Protein AF-A0A0C9UVY5-F1 (afdb_monomer)

Secondary structure (DSSP, 8-state):
------TT-TTS-----S-SSS-BTBS-SEEEE-S-GGGEESS--SSSEE--GGGG--TT-EEEEE---SSSS-HHHHHHHHH-SSSEEEE-HHHHHHHHHHHHHHHHHSSPPP---

pLDDT: mean 84.57, std 13.56, range [29.0, 97.44]

InterPro domains:
  IPR036291 NAD(P)-binding domain superfamily [SSF51735] (38-116)

Foldseek 3Di:
DDDDDPPPCPVDPDDDDPALLDDPVFADQEEEAPDALVQEDCDDDPRHHHDYCRNQPPPQEHEYEYLHQPPVVRPVQVSCVVNPVDNYDYHHNVVVVVVVVQVVCCVVPVDGDDDPD

Radius of gyration: 16.61 Å; Cα contacts (8 Å, |Δi|>4): 155; chains: 1; bounding box: 43×38×37 Å

Organism: Sphaerobolus stellatus (strain SS14) (NCBI:txid990650)

Sequence (117 aa):
MRIFFILIFTNYNIVLVNSLETFPSGAPSATVSTVPATAVSLELATDKIHVTPTLFASKSGGIIVDMAYRPTPTPLIHLVRFVSRREWRATEGNGGLLAQGYHHFRVWTTMKAPQDI

Mean predicted aligned error: 7.27 Å

Nearest PDB structures (foldseek):
  6jyt-assembly1_A  TM=3.175E-01  e=3.044E+00  Severe acute respiratory syndrome-related coronavirus
  5wp0-assembly1_B  TM=3.344E-01  e=7.637E+00  Aliivibrio fischeri ES114
  8h8p-assembly1_D  TM=3.286E-01  e=9.932E+00  Candida parapsilosis

Structure (mmCIF, N/CA/C/O backbone):
data_AF-A0A0C9UVY5-F1
#
_entry.id   AF-A0A0C9UVY5-F1
#
loop_
_atom_site.group_PDB
_atom_site.id
_atom_site.type_symbol
_atom_site.label_atom_id
_atom_site.label_alt_id
_atom_site.label_comp_id
_atom_site.label_asym_id
_atom_site.label_entity_id
_atom_site.label_seq_id
_atom_site.pdbx_PDB_ins_code
_atom_site.Cartn_x
_atom_site.Cartn_y
_atom_site.Cartn_z
_atom_site.occupancy
_atom_site.B_iso_or_equiv
_atom_site.auth_seq_id
_atom_site.auth_comp_id
_atom_site.auth_asym_id
_atom_site.auth_atom_id
_atom_site.pdbx_PDB_model_num
ATOM 1 N N . MET A 1 1 ? 21.121 6.611 9.551 1.00 34.41 1 MET A N 1
ATOM 2 C CA . MET A 1 1 ? 20.229 5.437 9.664 1.00 34.41 1 MET A CA 1
ATOM 3 C C . MET A 1 1 ? 20.674 4.414 8.625 1.00 34.41 1 MET A C 1
ATOM 5 O O . MET A 1 1 ? 20.559 4.693 7.442 1.00 34.41 1 MET A O 1
ATOM 9 N N . ARG A 1 2 ? 21.312 3.311 9.036 1.00 29.00 2 ARG A N 1
ATOM 10 C CA . ARG A 1 2 ? 21.768 2.253 8.116 1.00 29.00 2 ARG A CA 1
ATOM 11 C C . ARG A 1 2 ? 20.614 1.275 7.907 1.00 29.00 2 ARG A C 1
ATOM 13 O O . ARG A 1 2 ? 20.206 0.618 8.858 1.00 29.00 2 ARG A O 1
ATOM 20 N N . ILE A 1 3 ? 20.084 1.209 6.691 1.00 42.25 3 ILE A N 1
ATOM 21 C CA . ILE A 1 3 ? 19.124 0.176 6.297 1.00 42.25 3 ILE A CA 1
ATOM 22 C C . ILE A 1 3 ? 19.933 -1.111 6.116 1.00 42.25 3 ILE A C 1
ATOM 24 O O . ILE A 1 3 ? 20.711 -1.235 5.172 1.00 42.25 3 ILE A O 1
ATOM 28 N N . PHE A 1 4 ? 19.812 -2.040 7.062 1.00 37.91 4 PHE A N 1
ATOM 29 C CA . PHE A 1 4 ? 20.362 -3.384 6.921 1.00 37.91 4 PHE A CA 1
ATOM 30 C C . PHE A 1 4 ? 19.446 -4.177 5.985 1.00 37.91 4 PHE A C 1
ATOM 32 O O . PHE A 1 4 ? 18.362 -4.594 6.385 1.00 37.91 4 PHE A O 1
ATOM 39 N N . PHE A 1 5 ? 19.871 -4.392 4.739 1.00 48.25 5 PHE A N 1
ATOM 40 C CA . PHE A 1 5 ? 19.292 -5.455 3.923 1.00 48.25 5 PHE A CA 1
ATOM 41 C C . PHE A 1 5 ? 19.750 -6.790 4.506 1.00 48.25 5 PHE A C 1
ATOM 43 O O . PHE A 1 5 ? 20.931 -7.132 4.488 1.00 48.25 5 PHE A O 1
ATOM 50 N N . ILE A 1 6 ? 18.801 -7.532 5.064 1.00 49.16 6 ILE A N 1
ATOM 51 C CA . ILE A 1 6 ? 18.994 -8.921 5.458 1.00 49.16 6 ILE A CA 1
ATOM 52 C C . ILE A 1 6 ? 19.240 -9.719 4.165 1.00 49.16 6 ILE A C 1
ATOM 54 O O . ILE A 1 6 ? 18.330 -9.916 3.365 1.00 49.16 6 ILE A O 1
ATOM 58 N N . LEU A 1 7 ? 20.484 -10.158 3.954 1.00 47.44 7 LEU A N 1
ATOM 59 C CA . LEU A 1 7 ? 20.996 -10.906 2.789 1.00 47.44 7 LEU A CA 1
ATOM 60 C C . LEU A 1 7 ? 20.394 -12.323 2.607 1.00 47.44 7 LEU A C 1
ATOM 62 O O . LEU A 1 7 ? 20.962 -13.151 1.905 1.00 47.44 7 LEU A O 1
ATOM 66 N N . ILE A 1 8 ? 19.253 -12.640 3.227 1.00 55.00 8 ILE A N 1
ATOM 67 C CA . ILE A 1 8 ? 18.697 -14.010 3.298 1.00 55.00 8 ILE A CA 1
ATOM 68 C C . ILE A 1 8 ? 17.727 -14.302 2.125 1.00 55.00 8 ILE A C 1
ATOM 70 O O . ILE A 1 8 ? 17.102 -15.354 2.048 1.00 55.00 8 ILE A O 1
ATOM 74 N N . PHE A 1 9 ? 17.610 -13.390 1.160 1.00 60.00 9 PHE A N 1
ATOM 75 C CA . PHE A 1 9 ? 16.648 -13.473 0.060 1.00 60.00 9 PHE A CA 1
ATOM 76 C C . PHE A 1 9 ? 17.334 -13.640 -1.305 1.00 60.00 9 PHE A C 1
ATOM 78 O O . PHE A 1 9 ? 17.128 -12.842 -2.211 1.00 60.00 9 PHE A O 1
ATOM 85 N N . THR A 1 10 ? 18.141 -14.690 -1.480 1.00 63.50 10 THR A N 1
ATOM 86 C CA . THR A 1 10 ? 18.849 -14.989 -2.747 1.00 63.50 10 THR A CA 1
ATOM 87 C C . THR A 1 10 ? 17.932 -15.376 -3.911 1.00 63.50 10 THR A C 1
ATOM 89 O O . THR A 1 10 ? 18.337 -15.267 -5.062 1.00 63.50 10 THR A O 1
ATOM 92 N N . ASN A 1 11 ? 16.690 -15.783 -3.633 1.00 79.06 11 ASN A N 1
ATOM 93 C CA . ASN A 1 11 ? 15.703 -16.152 -4.656 1.00 79.06 11 ASN A CA 1
ATOM 94 C C . ASN A 1 11 ? 14.791 -14.990 -5.085 1.00 79.06 11 ASN A C 1
ATOM 96 O O . ASN A 1 11 ? 13.885 -15.193 -5.892 1.00 79.06 11 ASN A O 1
ATOM 100 N N . TYR A 1 12 ? 14.983 -13.788 -4.535 1.00 77.06 12 TYR A N 1
ATOM 101 C CA . TYR A 1 12 ? 14.142 -12.632 -4.834 1.00 77.06 12 TYR A CA 1
ATOM 102 C C . TYR A 1 12 ? 14.916 -11.617 -5.673 1.00 77.06 12 TYR A C 1
ATOM 104 O O . TYR A 1 12 ? 16.062 -11.291 -5.371 1.00 77.06 12 TYR A O 1
ATOM 112 N N . ASN A 1 13 ? 14.275 -11.083 -6.715 1.00 84.62 13 ASN A N 1
ATOM 113 C CA . ASN A 1 13 ? 14.849 -10.053 -7.582 1.00 84.62 13 ASN A CA 1
ATOM 114 C C . ASN A 1 13 ? 14.806 -8.671 -6.901 1.00 84.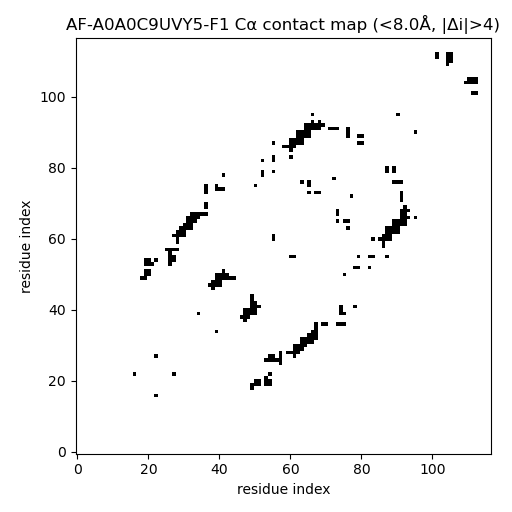62 13 ASN A C 1
ATOM 116 O O . ASN A 1 13 ? 14.035 -7.791 -7.287 1.00 84.62 13 ASN A O 1
ATOM 120 N N . ILE A 1 14 ? 15.580 -8.511 -5.826 1.00 85.00 14 ILE A N 1
ATOM 121 C CA . ILE A 1 14 ? 15.678 -7.253 -5.083 1.00 85.00 14 ILE A CA 1
ATOM 122 C C . ILE A 1 14 ? 16.632 -6.326 -5.832 1.00 85.00 14 ILE A C 1
ATOM 124 O O . ILE A 1 14 ? 17.837 -6.564 -5.882 1.00 85.00 14 ILE A O 1
ATOM 128 N N . VAL A 1 15 ? 16.090 -5.241 -6.379 1.00 85.50 15 VAL A N 1
ATOM 129 C CA . VAL A 1 15 ? 16.865 -4.204 -7.065 1.00 85.50 15 VAL A CA 1
ATOM 130 C C . VAL A 1 15 ? 16.822 -2.927 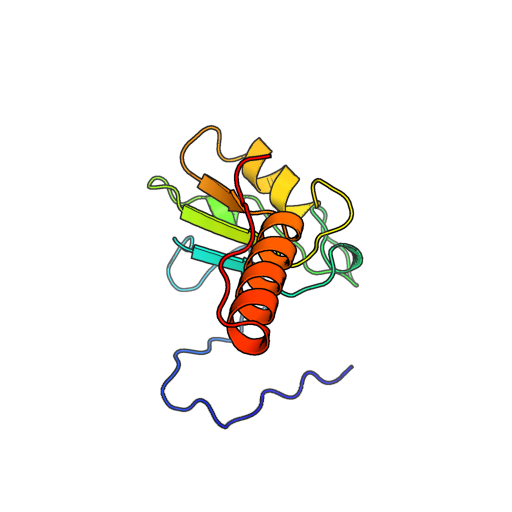-6.239 1.00 85.50 15 VAL A C 1
ATOM 132 O O . VAL A 1 15 ? 15.747 -2.402 -5.949 1.00 85.50 15 VAL A O 1
ATOM 135 N N . LEU A 1 16 ? 17.995 -2.418 -5.858 1.00 86.56 16 LEU A N 1
ATOM 136 C CA . LEU A 1 16 ? 18.100 -1.109 -5.224 1.00 86.56 16 LEU A CA 1
ATOM 137 C C . LEU A 1 16 ? 17.911 -0.021 -6.285 1.00 86.56 16 LEU A C 1
ATOM 139 O O . LEU A 1 16 ? 18.617 0.001 -7.291 1.00 86.56 16 LEU A O 1
ATOM 143 N N . VAL A 1 17 ? 16.982 0.896 -6.034 1.00 86.19 17 VAL A N 1
ATOM 144 C CA . VAL A 1 17 ? 16.737 2.060 -6.888 1.00 86.19 17 VAL A CA 1
ATOM 145 C C . VAL A 1 17 ? 17.087 3.338 -6.133 1.00 86.19 17 VAL A C 1
ATOM 147 O O . VAL A 1 17 ? 16.777 3.475 -4.952 1.00 86.19 17 VAL A O 1
ATOM 150 N N . ASN A 1 18 ? 17.735 4.278 -6.822 1.00 86.81 18 ASN A N 1
ATOM 151 C CA . ASN A 1 18 ? 18.081 5.589 -6.257 1.00 86.81 18 ASN A CA 1
ATOM 152 C C . ASN A 1 18 ? 16.955 6.621 -6.434 1.00 86.81 18 ASN A C 1
ATOM 154 O O . ASN A 1 18 ? 16.984 7.678 -5.814 1.00 86.81 18 ASN A O 1
ATOM 158 N N . SER A 1 19 ? 15.981 6.329 -7.300 1.00 85.62 19 SER A N 1
ATOM 159 C CA . SER A 1 19 ? 14.823 7.175 -7.581 1.00 85.62 19 SER A CA 1
ATOM 160 C C . SER A 1 19 ? 13.632 6.307 -7.985 1.00 85.62 19 SER A C 1
ATOM 162 O O . SER A 1 19 ? 13.808 5.261 -8.611 1.00 85.62 19 SER A O 1
ATOM 164 N N . LEU A 1 20 ? 12.424 6.752 -7.634 1.00 86.00 20 LEU A N 1
ATOM 165 C CA . LEU A 1 20 ? 11.165 6.135 -8.064 1.00 86.00 20 LEU A CA 1
ATOM 166 C C . LEU A 1 20 ? 10.658 6.687 -9.403 1.00 86.00 20 LEU A C 1
ATOM 168 O O . LEU A 1 20 ? 9.675 6.180 -9.936 1.00 86.00 20 LEU A O 1
ATOM 172 N N . GLU A 1 21 ? 11.326 7.695 -9.969 1.00 83.81 21 GLU A N 1
ATOM 173 C CA . GLU A 1 21 ? 10.932 8.285 -11.251 1.00 83.81 21 GLU A CA 1
ATOM 174 C C . GLU A 1 21 ? 11.124 7.320 -12.418 1.00 83.81 21 GLU A C 1
ATOM 176 O O . GLU A 1 21 ? 10.293 7.274 -13.326 1.00 83.81 21 GLU A O 1
ATOM 181 N N . THR A 1 22 ? 12.210 6.542 -12.373 1.00 79.69 22 THR A N 1
ATOM 182 C CA . THR A 1 22 ? 12.573 5.554 -13.391 1.00 79.69 22 THR A CA 1
ATOM 183 C C . THR A 1 22 ? 12.628 4.177 -12.747 1.00 79.69 22 THR A C 1
ATOM 185 O O . THR A 1 22 ? 13.612 3.813 -12.106 1.00 79.69 22 THR A O 1
ATOM 188 N N . PHE A 1 23 ? 11.558 3.402 -12.911 1.00 82.00 23 PHE A N 1
ATOM 189 C CA . PHE A 1 23 ? 11.533 2.018 -12.452 1.00 82.00 23 PHE A CA 1
ATOM 190 C C . PHE A 1 23 ? 12.171 1.097 -13.515 1.00 82.00 23 PHE A C 1
ATOM 192 O O . PHE A 1 23 ? 11.816 1.222 -14.691 1.00 82.00 23 PHE A O 1
ATOM 199 N N . PRO A 1 24 ? 13.079 0.164 -13.153 1.00 79.69 24 PRO A N 1
ATOM 200 C CA . PRO A 1 24 ? 13.902 -0.590 -14.115 1.00 79.69 24 PRO A CA 1
AT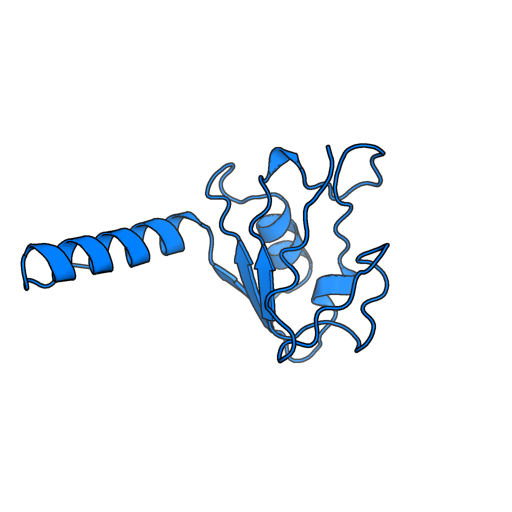OM 201 C C . PRO A 1 24 ? 13.135 -1.394 -15.175 1.00 79.69 24 PRO A C 1
ATOM 203 O O . PRO A 1 24 ? 13.685 -1.708 -16.226 1.00 79.69 24 PRO A O 1
ATOM 206 N N . SER A 1 25 ? 11.876 -1.744 -14.909 1.00 82.69 25 SER A N 1
ATOM 207 C CA . SER A 1 25 ? 11.031 -2.555 -15.798 1.00 82.69 25 SER A CA 1
ATOM 208 C C . SER A 1 25 ? 9.767 -1.818 -16.257 1.00 82.69 25 SER A C 1
ATOM 210 O O . SER A 1 25 ? 8.799 -2.453 -16.668 1.00 82.69 25 SER A O 1
ATOM 212 N N . GLY A 1 26 ? 9.764 -0.482 -16.185 1.00 84.88 26 GLY A N 1
ATOM 213 C CA . GLY A 1 26 ? 8.568 0.334 -16.406 1.00 84.88 26 GLY A CA 1
ATOM 214 C C . GLY A 1 26 ? 7.658 0.389 -15.175 1.00 84.88 26 GLY A C 1
ATOM 215 O O . GLY A 1 26 ? 8.008 -0.114 -14.110 1.00 84.88 26 GLY A O 1
ATOM 216 N N . ALA A 1 27 ? 6.499 1.041 -15.297 1.00 87.00 27 ALA A N 1
ATOM 217 C CA . ALA A 1 27 ? 5.594 1.222 -14.164 1.00 87.00 27 ALA A CA 1
ATOM 218 C C . ALA A 1 27 ? 5.105 -0.137 -13.610 1.00 87.00 27 ALA A C 1
ATOM 220 O O . ALA A 1 27 ? 4.671 -0.987 -14.392 1.00 87.00 27 ALA A O 1
ATOM 221 N N . PRO A 1 28 ? 5.153 -0.355 -12.283 1.00 89.94 28 PRO A N 1
ATOM 222 C CA . PRO A 1 28 ? 4.708 -1.602 -11.672 1.00 89.94 28 PRO A CA 1
ATOM 223 C C . PRO A 1 28 ? 3.196 -1.810 -11.828 1.00 89.94 28 PRO A C 1
ATOM 225 O O . PRO A 1 28 ? 2.423 -0.860 -11.928 1.00 89.94 28 PRO A O 1
ATOM 228 N N . SER A 1 29 ? 2.763 -3.071 -11.793 1.00 91.31 29 SER A N 1
ATOM 229 C CA . SER A 1 29 ? 1.344 -3.454 -11.719 1.00 91.31 29 SER A CA 1
ATOM 230 C C . SER A 1 29 ? 0.840 -3.606 -10.279 1.00 91.31 29 SER A C 1
ATOM 232 O O . SER A 1 29 ? -0.368 -3.606 -10.037 1.00 91.31 29 SER A O 1
ATOM 234 N N . ALA A 1 30 ? 1.753 -3.736 -9.314 1.00 91.31 30 ALA A N 1
ATOM 235 C CA . ALA A 1 30 ? 1.448 -3.817 -7.895 1.00 91.31 30 ALA A CA 1
ATOM 236 C C . ALA A 1 30 ? 2.498 -3.063 -7.071 1.00 91.31 30 ALA A C 1
ATOM 238 O O . ALA A 1 30 ? 3.698 -3.250 -7.269 1.00 91.31 30 ALA A O 1
ATOM 239 N N . THR A 1 31 ? 2.037 -2.258 -6.116 1.00 91.69 31 THR A N 1
ATOM 240 C CA . THR A 1 31 ? 2.885 -1.465 -5.220 1.00 91.69 31 THR A CA 1
ATOM 241 C C . THR A 1 31 ? 2.444 -1.686 -3.779 1.00 91.69 31 THR A C 1
ATOM 243 O O . THR A 1 31 ? 1.270 -1.518 -3.454 1.00 91.69 31 THR A O 1
ATOM 246 N N . VAL A 1 32 ? 3.384 -2.031 -2.899 1.00 93.12 32 VAL A N 1
ATOM 247 C CA . VAL A 1 32 ? 3.138 -2.137 -1.455 1.00 93.12 32 VAL A CA 1
ATOM 248 C C . VAL A 1 32 ? 4.037 -1.142 -0.737 1.00 93.12 32 VAL A C 1
ATOM 250 O O . VAL A 1 32 ? 5.258 -1.280 -0.750 1.00 93.12 32 VAL A O 1
ATOM 253 N N . SER A 1 33 ? 3.433 -0.127 -0.126 1.00 93.06 33 SER A N 1
ATOM 254 C CA . SER A 1 33 ? 4.132 0.859 0.694 1.00 93.06 33 SER A CA 1
ATOM 255 C C . SER A 1 33 ? 4.094 0.428 2.153 1.00 93.06 33 SER A C 1
ATOM 257 O O . SER A 1 33 ? 3.028 0.276 2.746 1.00 93.06 33 SER A O 1
ATOM 259 N N . THR A 1 34 ? 5.274 0.237 2.738 1.00 93.25 34 THR A N 1
ATOM 260 C CA . THR A 1 34 ? 5.453 -0.054 4.170 1.00 93.25 34 THR A CA 1
ATOM 261 C C . THR A 1 34 ? 6.154 1.087 4.902 1.00 93.25 34 THR A C 1
ATOM 263 O O . THR A 1 34 ? 6.609 0.915 6.033 1.00 93.25 34 THR A O 1
ATOM 266 N N . VAL A 1 35 ? 6.301 2.239 4.249 1.00 91.94 35 VAL A N 1
ATOM 267 C CA . VAL A 1 35 ? 6.943 3.418 4.829 1.00 91.94 35 VAL A CA 1
ATOM 268 C C . VAL A 1 35 ? 5.905 4.264 5.569 1.00 91.94 35 VAL A C 1
ATOM 270 O O . VAL A 1 35 ? 4.742 4.302 5.166 1.00 91.94 35 VAL A O 1
ATOM 273 N N . PRO A 1 36 ? 6.282 4.962 6.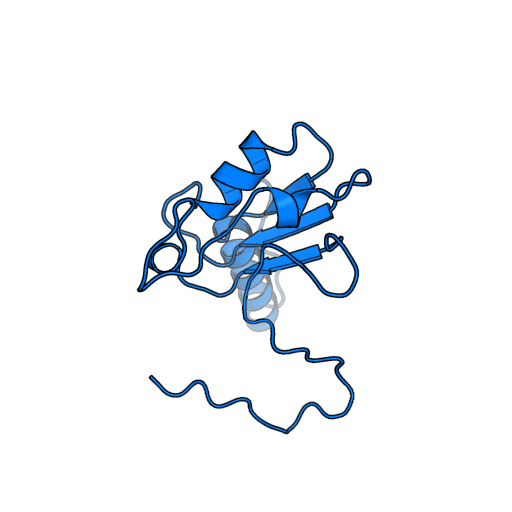653 1.00 92.31 36 PRO A N 1
ATOM 274 C CA . PRO A 1 36 ? 5.382 5.909 7.297 1.00 92.31 36 PRO A CA 1
ATOM 275 C C . PRO A 1 36 ? 4.943 7.002 6.317 1.00 92.31 36 PRO A C 1
ATOM 277 O O . PRO A 1 36 ? 5.763 7.513 5.556 1.00 92.31 36 PRO A O 1
ATOM 280 N N . ALA A 1 37 ? 3.686 7.447 6.399 1.00 92.06 37 ALA A N 1
ATOM 281 C CA . ALA A 1 37 ? 3.189 8.528 5.542 1.00 92.06 37 ALA A CA 1
ATOM 282 C C . ALA A 1 37 ? 3.978 9.844 5.703 1.00 92.06 37 ALA A C 1
ATOM 284 O O . ALA A 1 37 ? 4.033 10.648 4.779 1.00 92.06 37 ALA A O 1
ATOM 285 N N . THR A 1 38 ? 4.619 10.060 6.857 1.00 91.75 38 THR A N 1
ATOM 286 C CA . THR A 1 38 ? 5.482 11.223 7.127 1.00 91.75 38 THR A CA 1
ATOM 287 C C . THR A 1 38 ? 6.822 11.182 6.390 1.00 91.75 38 THR A C 1
ATOM 289 O O . THR A 1 38 ? 7.451 12.228 6.236 1.00 91.75 38 THR A O 1
ATOM 292 N N . ALA A 1 39 ? 7.251 10.004 5.927 1.00 92.31 39 ALA A N 1
ATOM 293 C CA . ALA A 1 39 ? 8.495 9.798 5.188 1.00 92.31 39 ALA A CA 1
ATOM 294 C C . ALA A 1 39 ? 8.314 9.903 3.664 1.00 92.31 39 ALA A C 1
ATOM 296 O O . ALA A 1 39 ? 9.274 9.709 2.923 1.00 92.31 39 ALA A O 1
ATOM 297 N N . VAL A 1 40 ? 7.099 10.195 3.190 1.00 91.56 40 VAL A N 1
ATOM 298 C CA . VAL A 1 40 ? 6.758 10.329 1.768 1.00 91.56 40 VAL A CA 1
ATOM 299 C C . VAL A 1 40 ? 6.442 11.788 1.447 1.00 91.56 40 VAL A C 1
ATOM 301 O O . VAL A 1 40 ? 5.811 12.486 2.242 1.00 91.56 40 VAL A O 1
ATOM 304 N N . SER A 1 41 ? 6.870 12.248 0.273 1.00 90.81 41 SER A N 1
ATOM 305 C CA . SER A 1 41 ? 6.580 13.586 -0.242 1.00 90.81 41 SER A CA 1
ATOM 306 C C . SER A 1 41 ? 6.216 13.535 -1.724 1.00 90.81 41 SER A C 1
ATOM 308 O O . SER A 1 41 ? 6.825 12.793 -2.493 1.00 90.81 41 SER A O 1
ATOM 310 N N . LEU A 1 42 ? 5.238 14.351 -2.122 1.00 88.94 42 LEU A N 1
ATOM 311 C CA . LEU A 1 42 ? 4.888 14.574 -3.532 1.00 88.94 42 LEU A CA 1
ATOM 312 C C . LEU A 1 42 ? 5.783 15.630 -4.193 1.00 88.94 42 LEU A C 1
ATOM 314 O O . LEU A 1 42 ? 5.798 15.752 -5.411 1.00 88.94 42 LEU A O 1
ATOM 318 N N . GLU A 1 43 ? 6.538 16.377 -3.390 1.00 89.19 43 GLU A N 1
ATOM 319 C CA . GLU A 1 43 ? 7.533 17.361 -3.819 1.00 89.19 43 GLU A CA 1
ATOM 320 C C . GLU A 1 43 ? 8.937 16.845 -3.500 1.00 89.19 43 GLU A C 1
ATOM 322 O O . GLU A 1 43 ? 9.106 15.999 -2.611 1.00 89.19 43 GLU A O 1
ATOM 327 N N . LEU A 1 44 ? 9.945 17.323 -4.229 1.00 86.19 44 LEU A N 1
ATOM 328 C CA . LEU A 1 44 ? 11.327 16.926 -3.991 1.00 86.19 44 LEU A CA 1
ATOM 329 C C . LEU A 1 44 ? 11.783 17.477 -2.633 1.00 86.19 44 LEU A C 1
ATOM 331 O O . LEU A 1 44 ? 11.856 18.687 -2.434 1.00 86.19 44 LEU A O 1
ATOM 335 N N . ALA A 1 45 ? 12.088 16.579 -1.700 1.00 86.88 45 ALA A N 1
ATOM 336 C CA . ALA A 1 45 ? 12.560 16.904 -0.360 1.00 86.88 45 ALA A CA 1
ATOM 337 C C . ALA A 1 45 ? 13.818 16.086 -0.053 1.00 86.88 45 ALA A C 1
ATOM 339 O O . ALA A 1 45 ? 13.966 14.959 -0.520 1.00 86.88 45 ALA A O 1
ATOM 340 N N . THR A 1 46 ? 14.737 16.652 0.724 1.00 84.62 46 THR A N 1
ATOM 341 C CA . THR A 1 46 ? 16.040 16.030 1.013 1.00 84.62 46 THR A CA 1
ATOM 342 C C . THR A 1 46 ? 15.960 14.896 2.036 1.00 84.62 46 THR A C 1
ATOM 344 O O . THR A 1 46 ? 16.862 14.064 2.093 1.00 84.62 46 THR A O 1
ATOM 347 N N . ASP A 1 47 ? 14.896 14.848 2.838 1.00 89.50 47 ASP A N 1
ATOM 348 C CA . ASP A 1 47 ? 14.714 13.934 3.969 1.00 89.50 47 ASP A CA 1
ATOM 349 C C . ASP A 1 47 ? 13.546 12.947 3.791 1.00 89.50 47 ASP A C 1
ATOM 351 O O . ASP A 1 47 ? 13.259 12.155 4.691 1.00 89.50 47 ASP A O 1
ATOM 355 N N . LYS A 1 48 ? 12.873 12.973 2.634 1.00 91.12 48 LYS A N 1
ATOM 356 C CA . LYS A 1 48 ? 11.693 12.148 2.343 1.00 91.12 48 LYS A CA 1
ATOM 357 C C . LYS A 1 48 ? 11.819 11.444 1.004 1.00 91.12 48 LYS A C 1
ATOM 359 O O . LYS A 1 48 ? 12.497 11.899 0.089 1.00 91.12 48 LYS A O 1
ATOM 364 N N . ILE A 1 49 ? 11.104 10.337 0.881 1.00 90.12 49 ILE A N 1
ATOM 365 C CA . ILE A 1 49 ? 10.974 9.604 -0.371 1.00 90.12 49 ILE A CA 1
ATOM 366 C C . ILE A 1 49 ? 10.071 10.419 -1.291 1.00 90.12 49 ILE A C 1
ATOM 368 O O . ILE A 1 49 ? 8.882 10.598 -1.012 1.00 90.12 49 ILE A O 1
ATOM 372 N N . HIS A 1 50 ? 10.650 10.908 -2.382 1.00 91.31 50 HIS A N 1
ATOM 373 C CA . HIS A 1 50 ? 9.902 11.576 -3.432 1.00 91.31 50 HIS A CA 1
ATOM 374 C C . HIS A 1 50 ? 9.114 10.541 -4.241 1.00 91.31 50 HIS A C 1
ATOM 376 O O . HIS A 1 50 ? 9.699 9.633 -4.838 1.00 91.31 50 HIS A O 1
ATOM 382 N N . VAL A 1 51 ? 7.787 10.657 -4.233 1.00 89.69 51 VAL A N 1
ATOM 383 C CA . VAL A 1 51 ? 6.893 9.785 -5.000 1.00 89.69 51 VAL A CA 1
ATOM 384 C C . VAL A 1 51 ? 6.236 10.596 -6.101 1.00 89.69 51 VAL A C 1
ATOM 386 O O . VAL A 1 51 ? 5.575 11.600 -5.842 1.00 89.69 51 VAL A O 1
ATOM 389 N N . THR A 1 52 ? 6.377 10.116 -7.332 1.00 88.50 52 THR A N 1
ATOM 390 C CA . THR A 1 52 ? 5.896 10.795 -8.532 1.00 88.50 52 THR A CA 1
ATOM 391 C C . THR A 1 52 ? 4.749 10.034 -9.203 1.00 88.50 52 THR A C 1
ATOM 393 O O . THR A 1 52 ? 4.611 8.817 -9.035 1.00 88.50 52 THR A O 1
ATOM 396 N N . PRO A 1 53 ? 3.934 10.719 -10.030 1.00 88.94 53 PRO A N 1
ATOM 397 C CA . PRO A 1 53 ? 2.926 10.080 -10.875 1.00 88.94 53 PRO A CA 1
ATOM 398 C C . PRO A 1 53 ? 3.455 8.951 -11.770 1.00 88.94 53 PRO A C 1
ATOM 400 O O . PRO A 1 53 ? 2.681 8.076 -12.152 1.00 88.94 53 PRO A O 1
ATOM 403 N N . THR A 1 54 ? 4.749 8.951 -12.123 1.00 88.50 54 THR A N 1
ATOM 404 C CA . THR A 1 54 ? 5.324 7.962 -13.052 1.00 88.50 54 THR A CA 1
ATOM 405 C C . THR A 1 54 ? 5.272 6.540 -12.501 1.00 88.50 54 THR A C 1
ATOM 407 O O . THR A 1 54 ? 5.108 5.598 -13.277 1.00 88.50 54 THR A O 1
ATOM 410 N N . LEU A 1 55 ? 5.283 6.379 -11.172 1.00 87.75 55 LEU A N 1
ATOM 411 C CA . LEU A 1 55 ? 5.080 5.090 -10.505 1.00 87.75 55 LEU A CA 1
ATOM 412 C C . LEU A 1 55 ? 3.712 4.464 -10.837 1.00 87.75 55 LEU A C 1
ATOM 414 O O . LEU A 1 55 ? 3.559 3.246 -10.799 1.00 87.75 55 LEU A O 1
ATOM 418 N N . PHE A 1 56 ? 2.732 5.291 -11.207 1.00 89.25 56 PHE A N 1
ATOM 419 C CA . PHE A 1 56 ? 1.363 4.887 -11.525 1.00 89.25 56 PHE A CA 1
ATOM 420 C C . PHE A 1 56 ? 1.028 5.020 -13.015 1.00 89.25 56 PHE A C 1
ATOM 422 O O . PHE A 1 56 ? -0.135 4.938 -13.402 1.00 89.25 56 PHE A O 1
ATOM 429 N N . ALA A 1 57 ? 2.039 5.179 -13.875 1.00 88.06 57 ALA A N 1
ATOM 430 C CA . ALA A 1 57 ? 1.854 5.383 -15.314 1.00 88.06 57 ALA A CA 1
ATOM 431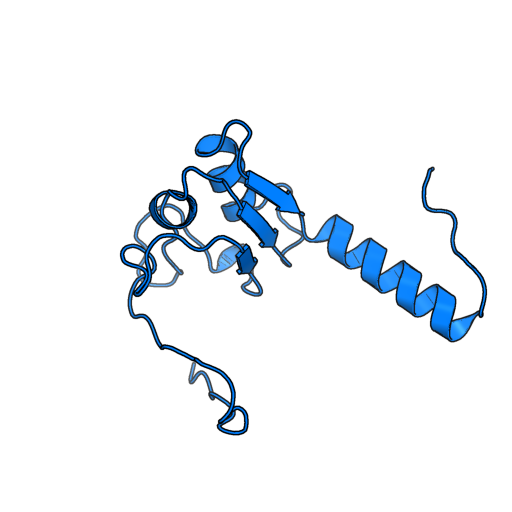 C C . ALA A 1 57 ? 1.414 4.123 -16.092 1.00 88.06 57 ALA A C 1
ATOM 433 O O . ALA A 1 57 ? 1.230 4.181 -17.309 1.00 88.06 57 ALA A O 1
ATOM 434 N N . SER A 1 58 ? 1.250 2.977 -15.419 1.00 87.94 58 SER A N 1
ATOM 435 C CA . SER A 1 58 ? 0.750 1.744 -16.034 1.00 87.94 58 SER A CA 1
ATOM 436 C C . SER A 1 58 ? -0.660 1.952 -16.602 1.00 87.94 58 SER A C 1
ATOM 438 O O . SER A 1 58 ? -1.613 2.174 -15.856 1.00 87.94 58 SER A O 1
ATOM 440 N N . LYS A 1 59 ? -0.807 1.837 -17.931 1.00 84.50 59 LYS A N 1
ATOM 441 C CA . LYS A 1 59 ? -2.095 2.009 -18.634 1.00 84.50 59 LYS A CA 1
ATOM 442 C C . LYS A 1 59 ? -3.111 0.915 -18.317 1.00 84.50 59 LYS A C 1
ATOM 444 O O . LYS A 1 59 ? -4.307 1.162 -18.386 1.00 84.50 59 LYS A O 1
ATOM 449 N N . SER A 1 60 ? -2.645 -0.289 -17.992 1.00 88.38 60 SER A N 1
ATOM 450 C CA . SER A 1 60 ? -3.517 -1.381 -17.547 1.00 88.38 60 SER A CA 1
ATOM 451 C C . SER A 1 60 ? -3.994 -1.193 -16.107 1.00 88.38 60 SER A C 1
ATOM 453 O O . SER A 1 60 ? -4.775 -2.005 -15.619 1.00 88.38 60 SER A O 1
ATOM 455 N N . GLY A 1 61 ? -3.502 -0.159 -15.420 1.00 89.88 61 GLY A N 1
ATOM 456 C CA . GLY A 1 61 ? -3.738 0.034 -14.005 1.00 89.88 61 GLY A CA 1
ATOM 457 C C . GLY A 1 61 ? -2.876 -0.862 -13.134 1.00 89.88 61 GLY A C 1
ATOM 458 O O . GLY A 1 61 ? -1.848 -1.396 -13.569 1.00 89.88 61 GLY A O 1
ATOM 459 N N . GLY A 1 62 ? -3.322 -1.018 -11.892 1.00 91.69 62 GLY A N 1
ATOM 460 C CA . GLY A 1 62 ? -2.605 -1.783 -10.888 1.00 91.69 62 GLY A CA 1
ATOM 461 C C . GLY A 1 62 ? -3.269 -1.774 -9.520 1.00 91.69 62 GLY A C 1
ATOM 462 O O . GLY A 1 62 ? -4.367 -1.246 -9.323 1.00 91.69 62 GLY A O 1
ATOM 463 N N . ILE A 1 63 ? -2.589 -2.384 -8.558 1.00 92.25 63 ILE A N 1
ATOM 464 C CA . ILE A 1 63 ? -3.010 -2.409 -7.158 1.00 92.25 63 ILE A CA 1
ATOM 465 C C . ILE A 1 63 ? -1.979 -1.652 -6.337 1.00 92.25 63 ILE A C 1
ATOM 467 O O . ILE A 1 63 ? -0.781 -1.899 -6.452 1.00 92.25 63 ILE A O 1
ATOM 471 N N . ILE A 1 64 ? -2.448 -0.766 -5.469 1.00 92.44 64 ILE A N 1
ATOM 472 C CA . ILE A 1 64 ? -1.616 -0.188 -4.424 1.00 92.44 64 ILE A CA 1
ATOM 473 C C . ILE A 1 64 ? -2.159 -0.564 -3.053 1.00 92.44 64 ILE A C 1
ATOM 475 O O . ILE A 1 64 ? -3.353 -0.435 -2.783 1.00 92.44 64 ILE A O 1
ATOM 479 N N . VAL A 1 65 ? -1.262 -1.016 -2.185 1.00 92.69 65 VAL A N 1
ATOM 480 C CA . VAL A 1 65 ? -1.526 -1.220 -0.764 1.00 92.69 65 VAL A CA 1
ATOM 481 C C . VAL A 1 65 ? -0.610 -0.284 0.001 1.00 92.69 65 VAL A C 1
ATOM 483 O O . VAL A 1 65 ? 0.610 -0.428 -0.063 1.00 92.69 65 VAL A O 1
ATOM 486 N N . ASP A 1 66 ? -1.183 0.680 0.711 1.00 93.25 66 ASP A N 1
ATOM 487 C CA . ASP A 1 66 ? -0.417 1.517 1.6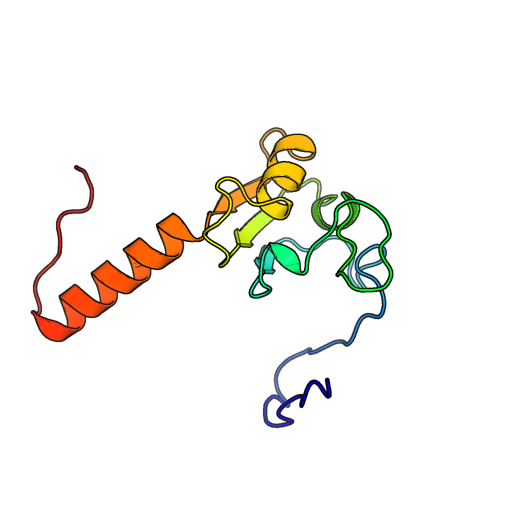28 1.00 93.25 66 ASP A CA 1
ATOM 488 C C . ASP A 1 66 ? -0.683 1.070 3.060 1.00 93.25 66 ASP A C 1
ATOM 490 O O . ASP A 1 66 ? -1.815 1.125 3.536 1.00 93.25 66 ASP A O 1
ATOM 494 N N . MET A 1 67 ? 0.355 0.599 3.746 1.00 93.31 67 MET A N 1
ATOM 495 C CA . MET A 1 67 ? 0.230 0.109 5.118 1.00 93.31 67 MET A CA 1
ATOM 496 C C . MET A 1 67 ? 0.093 1.250 6.129 1.00 93.31 67 MET A C 1
ATOM 498 O O . MET A 1 67 ? -0.344 1.019 7.260 1.00 93.31 67 MET A O 1
ATOM 502 N N . ALA A 1 68 ? 0.427 2.485 5.745 1.00 92.38 68 ALA A N 1
ATOM 503 C CA . ALA A 1 68 ? 0.108 3.644 6.558 1.00 92.38 68 ALA A CA 1
ATOM 504 C C . ALA A 1 68 ? -1.417 3.846 6.603 1.00 92.38 68 ALA A C 1
ATOM 506 O O . ALA A 1 68 ? -2.095 3.967 5.587 1.00 92.38 68 ALA A O 1
ATOM 507 N N . TYR A 1 69 ? -1.968 3.893 7.815 1.00 88.25 69 TYR A N 1
ATOM 508 C CA . TYR A 1 69 ? -3.400 4.117 8.037 1.00 88.25 69 TYR A CA 1
ATOM 509 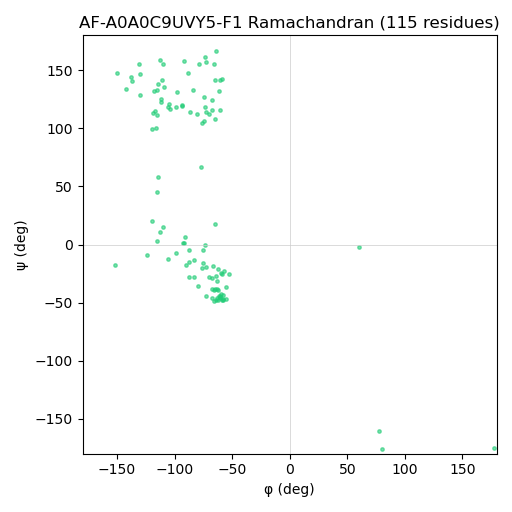C C . TYR A 1 69 ? -3.721 5.577 8.400 1.00 88.25 69 TYR A C 1
ATOM 511 O O . TYR A 1 69 ? -4.893 5.938 8.488 1.00 88.25 69 TYR A O 1
ATOM 519 N N . ARG A 1 70 ? -2.697 6.419 8.623 1.00 88.06 70 ARG A N 1
ATOM 520 C CA . ARG A 1 70 ? -2.825 7.859 8.896 1.00 88.06 70 ARG A CA 1
ATOM 521 C C . ARG A 1 70 ? -1.771 8.676 8.134 1.00 88.06 70 ARG A C 1
ATOM 523 O O . ARG A 1 70 ? -0.628 8.226 8.054 1.00 88.06 70 ARG A O 1
ATOM 530 N N . PRO A 1 71 ? -2.116 9.892 7.667 1.00 89.69 71 PRO A N 1
ATOM 531 C CA . PRO A 1 71 ? -3.476 10.448 7.614 1.00 89.69 71 PRO A CA 1
ATOM 532 C C . PRO A 1 71 ? -4.378 9.641 6.662 1.00 89.69 71 PRO A C 1
ATOM 534 O O . PRO A 1 71 ? -3.888 8.796 5.920 1.00 89.69 71 PRO A O 1
ATOM 537 N N . THR A 1 72 ? -5.693 9.849 6.726 1.00 86.31 72 THR A N 1
ATOM 538 C CA . THR A 1 72 ? -6.665 9.163 5.860 1.00 86.31 72 THR A CA 1
ATOM 539 C C . THR A 1 72 ? -7.342 10.198 4.956 1.00 86.31 72 THR A C 1
ATOM 541 O O . THR A 1 72 ? -8.092 11.020 5.483 1.00 86.31 72 THR A O 1
ATOM 544 N N . PRO A 1 73 ? -7.110 10.193 3.629 1.00 87.62 73 PRO A N 1
ATOM 545 C CA . PRO A 1 73 ? -6.169 9.347 2.885 1.00 87.62 73 PRO A CA 1
ATOM 546 C C . PRO A 1 73 ? -4.699 9.749 3.114 1.00 87.62 73 PRO A C 1
ATOM 548 O O . PRO A 1 73 ? -4.397 10.893 3.453 1.00 87.62 73 PRO A O 1
ATOM 551 N N . THR A 1 74 ? -3.765 8.820 2.897 1.00 92.44 74 THR A N 1
ATOM 552 C CA . THR A 1 74 ? -2.324 9.129 2.923 1.00 92.44 74 THR A CA 1
ATOM 553 C C . THR A 1 74 ? -1.925 9.914 1.663 1.00 92.44 74 THR A C 1
ATOM 555 O O . THR A 1 74 ? -2.645 9.856 0.659 1.00 92.44 74 THR A O 1
ATOM 558 N N . PRO A 1 75 ? -0.775 10.622 1.646 1.00 91.44 75 PRO A N 1
ATOM 559 C CA . PRO A 1 75 ? -0.306 11.325 0.446 1.00 91.44 75 PRO A CA 1
ATOM 560 C C . PRO A 1 75 ? -0.183 10.414 -0.784 1.00 91.44 75 PRO A C 1
ATOM 562 O O . PRO A 1 75 ? -0.514 10.816 -1.897 1.00 91.44 75 PRO A O 1
ATOM 565 N N . LEU A 1 76 ? 0.233 9.163 -0.573 1.00 91.25 76 LEU A N 1
ATOM 566 C CA . LEU A 1 76 ? 0.378 8.157 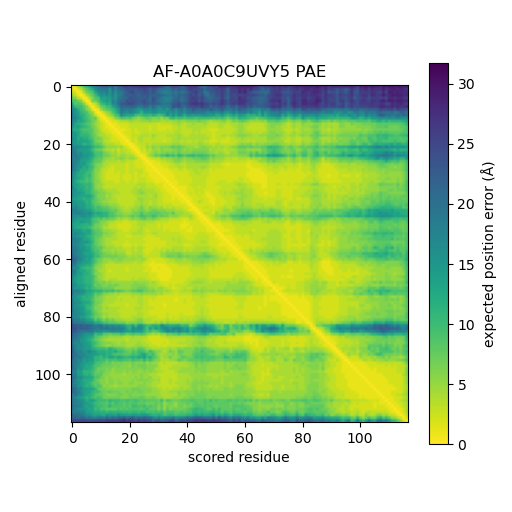-1.621 1.00 91.25 76 LEU A CA 1
ATOM 567 C C . LEU A 1 76 ? -0.976 7.747 -2.217 1.00 91.25 76 LEU A C 1
ATOM 569 O O . LEU A 1 76 ? -1.139 7.710 -3.436 1.00 91.25 76 LEU A O 1
ATOM 573 N N . ILE A 1 77 ? -1.971 7.492 -1.364 1.00 91.94 77 ILE A N 1
ATOM 574 C CA . ILE A 1 77 ? -3.335 7.165 -1.799 1.00 91.94 77 ILE A CA 1
ATOM 575 C C . ILE A 1 77 ? -3.982 8.369 -2.499 1.00 91.94 77 ILE A C 1
ATOM 577 O O . ILE A 1 77 ? -4.657 8.199 -3.516 1.00 91.94 77 ILE A O 1
ATOM 581 N N . HIS A 1 78 ? -3.743 9.586 -2.000 1.00 91.31 78 HIS A N 1
ATOM 582 C CA . HIS A 1 78 ? -4.167 10.821 -2.661 1.00 91.31 78 HIS A CA 1
ATOM 583 C C . HIS A 1 78 ? -3.592 10.947 -4.072 1.00 91.31 78 HIS A C 1
ATOM 585 O O . HIS A 1 78 ? -4.348 11.214 -5.008 1.00 91.31 78 HIS A O 1
ATOM 591 N N . LEU A 1 79 ? -2.287 10.716 -4.235 1.00 90.50 79 LEU A N 1
ATOM 592 C CA . LEU A 1 79 ? -1.624 10.760 -5.535 1.00 90.50 79 LEU A CA 1
ATOM 593 C C . LEU A 1 79 ? -2.250 9.758 -6.508 1.00 90.50 79 LEU A C 1
ATOM 595 O O . LEU A 1 79 ? -2.608 10.142 -7.618 1.00 90.50 79 LEU A O 1
ATOM 599 N N . VAL A 1 80 ? -2.451 8.506 -6.086 1.00 91.19 80 VAL A N 1
ATOM 600 C CA . VAL A 1 80 ? -3.059 7.473 -6.941 1.00 91.19 80 VAL A CA 1
ATOM 601 C C . VAL A 1 80 ? -4.467 7.858 -7.375 1.00 91.19 80 VAL A C 1
ATOM 603 O O . VAL A 1 80 ? -4.778 7.774 -8.561 1.00 91.19 80 VAL A O 1
ATOM 606 N N . ARG A 1 81 ? -5.303 8.338 -6.450 1.00 89.19 81 ARG A N 1
ATOM 607 C CA . ARG A 1 81 ? -6.665 8.796 -6.772 1.00 89.19 81 ARG A CA 1
ATOM 608 C C . ARG A 1 81 ? -6.676 10.001 -7.715 1.00 89.19 81 ARG A C 1
ATOM 610 O O . ARG A 1 81 ? -7.607 10.143 -8.501 1.00 89.19 81 ARG A O 1
ATOM 617 N N . PHE A 1 82 ? -5.664 10.864 -7.637 1.00 87.38 82 PHE A N 1
ATOM 618 C CA . PHE A 1 82 ? -5.527 12.015 -8.527 1.00 87.38 82 PHE A CA 1
ATOM 619 C C . PHE A 1 82 ? -5.121 11.602 -9.949 1.00 87.38 82 PHE A C 1
ATOM 621 O O . PHE A 1 82 ? -5.699 12.091 -10.920 1.00 87.38 82 PHE A O 1
ATOM 628 N N . VAL A 1 83 ? -4.150 10.694 -10.080 1.00 84.81 83 VAL A N 1
ATOM 629 C CA . VAL A 1 83 ? -3.559 10.326 -11.381 1.00 84.81 83 VAL A CA 1
ATOM 630 C C . VAL A 1 83 ? -4.311 9.207 -12.098 1.00 84.81 83 VAL A C 1
ATOM 632 O O . VAL A 1 83 ? -4.304 9.157 -13.324 1.00 84.81 83 VAL A O 1
ATOM 635 N N . SER A 1 84 ? -4.978 8.321 -11.358 1.00 73.06 84 SER A N 1
ATOM 636 C CA . SER A 1 84 ? -5.646 7.138 -11.902 1.00 73.06 84 SER A CA 1
ATOM 637 C C . SER A 1 84 ? -7.138 7.236 -11.663 1.00 73.06 84 SER A C 1
ATOM 639 O O . SER A 1 84 ? -7.627 6.988 -10.562 1.00 73.06 84 SER A O 1
ATOM 641 N N . ARG A 1 85 ? -7.882 7.631 -12.699 1.00 63.09 85 ARG A N 1
ATOM 642 C CA . ARG A 1 85 ? -9.320 7.866 -12.549 1.00 63.09 85 ARG A CA 1
ATOM 643 C C . ARG A 1 85 ? -10.097 6.568 -12.342 1.00 63.09 85 ARG A C 1
ATOM 645 O O . ARG A 1 85 ? -11.139 6.645 -11.692 1.00 63.09 85 ARG A O 1
ATOM 652 N N . ARG A 1 86 ? -9.636 5.405 -12.845 1.00 69.50 86 ARG A N 1
ATOM 653 C CA . ARG A 1 86 ? -10.326 4.104 -12.640 1.00 69.50 86 ARG A CA 1
ATOM 654 C C . ARG A 1 86 ? -9.448 2.851 -12.656 1.00 69.50 86 ARG A C 1
ATOM 656 O O . ARG A 1 86 ? -9.898 1.799 -12.215 1.00 69.50 86 ARG A O 1
ATOM 663 N N . GLU A 1 87 ? -8.237 2.937 -13.179 1.00 86.44 87 GLU A N 1
ATOM 664 C CA . GLU A 1 87 ? -7.419 1.772 -13.511 1.00 86.44 87 GLU A CA 1
ATOM 665 C C . GLU A 1 87 ? -6.666 1.232 -12.286 1.00 86.44 87 GLU A C 1
ATOM 667 O O . GLU A 1 87 ? -6.409 0.033 -12.182 1.00 86.44 87 GLU A O 1
ATOM 672 N N . TRP A 1 88 ? -6.357 2.099 -11.320 1.00 90.88 88 TRP A N 1
ATOM 673 C CA . TRP A 1 88 ? -5.681 1.707 -10.088 1.00 90.88 88 TRP A CA 1
ATOM 674 C C . TRP A 1 88 ? -6.649 1.496 -8.932 1.00 90.88 88 TRP A C 1
ATOM 676 O O . TRP A 1 88 ? -7.482 2.347 -8.618 1.00 90.88 88 TRP A O 1
ATOM 686 N N . ARG A 1 89 ? -6.491 0.364 -8.246 1.00 90.38 89 ARG A N 1
ATOM 687 C CA . ARG A 1 89 ? -7.228 0.040 -7.022 1.00 90.38 89 ARG A CA 1
ATOM 688 C C . ARG A 1 89 ? -6.354 0.340 -5.816 1.00 90.38 89 ARG A C 1
ATOM 690 O O . ARG A 1 89 ? -5.295 -0.262 -5.657 1.00 90.38 89 ARG A O 1
ATOM 697 N N . ALA A 1 90 ? -6.813 1.262 -4.976 1.00 89.75 90 ALA A N 1
ATOM 698 C CA . ALA A 1 90 ? -6.089 1.701 -3.795 1.00 89.75 90 ALA A CA 1
ATOM 699 C C . ALA A 1 90 ? -6.695 1.131 -2.511 1.00 89.75 90 ALA A C 1
ATOM 701 O O . ALA A 1 90 ? -7.861 1.389 -2.208 1.00 89.75 90 ALA A O 1
ATOM 702 N N . THR A 1 91 ? -5.882 0.392 -1.759 1.00 89.06 91 THR A N 1
ATOM 703 C CA . THR A 1 91 ? -6.216 -0.133 -0.434 1.00 89.06 91 THR A CA 1
ATOM 704 C C . THR A 1 91 ? -5.471 0.672 0.621 1.00 89.06 91 THR A C 1
ATOM 706 O O . THR A 1 91 ? -4.240 0.704 0.645 1.00 89.06 91 THR A O 1
ATOM 709 N N . GLU A 1 92 ? 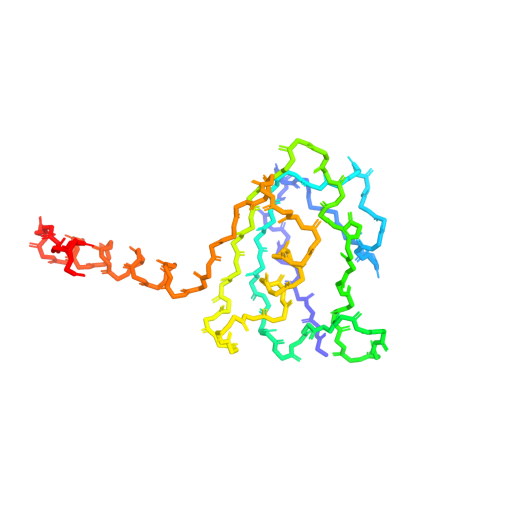-6.233 1.325 1.490 1.00 86.25 92 GLU A N 1
ATOM 710 C CA . GLU A 1 92 ? -5.718 2.066 2.638 1.00 86.25 92 GLU A CA 1
ATOM 711 C C . GLU A 1 92 ? -5.356 1.118 3.796 1.00 86.25 92 GLU A C 1
ATOM 713 O O . GLU A 1 92 ? -5.924 0.028 3.944 1.00 86.25 92 GLU A O 1
ATOM 718 N N . GLY A 1 93 ? -4.439 1.555 4.665 1.00 79.94 93 GLY A N 1
ATOM 719 C CA . GLY A 1 93 ? -3.947 0.739 5.777 1.00 79.94 93 GLY A CA 1
ATOM 720 C C . GLY A 1 93 ? -5.023 0.351 6.796 1.00 79.94 93 GLY A C 1
ATOM 721 O O . GLY A 1 93 ? -4.873 -0.649 7.491 1.00 79.94 93 GLY A O 1
ATOM 722 N N . ASN A 1 94 ? -6.140 1.085 6.861 1.00 80.75 94 ASN A N 1
ATOM 723 C CA . ASN A 1 94 ? -7.307 0.733 7.680 1.00 80.75 94 ASN A CA 1
ATOM 724 C C . ASN A 1 94 ? -7.912 -0.630 7.277 1.00 80.75 94 ASN A C 1
ATOM 726 O O . ASN A 1 94 ? -8.164 -1.465 8.145 1.00 80.75 94 ASN A O 1
ATOM 730 N N . GLY A 1 95 ? -8.068 -0.895 5.978 1.00 79.75 95 GLY A N 1
ATOM 731 C CA . GLY A 1 95 ? -8.529 -2.178 5.454 1.00 79.75 95 GLY A CA 1
ATOM 732 C C . GLY A 1 95 ? -7.534 -3.296 5.755 1.00 79.75 95 GLY A C 1
ATOM 733 O O . GLY A 1 95 ? -7.936 -4.393 6.141 1.00 79.75 95 GLY A O 1
ATOM 734 N N . GLY A 1 96 ? -6.232 -2.996 5.670 1.00 81.38 96 GLY A N 1
ATOM 735 C CA . GLY A 1 96 ? -5.165 -3.914 6.077 1.00 81.38 96 GLY A CA 1
ATOM 736 C C . GLY A 1 96 ? -5.234 -4.289 7.563 1.00 81.38 96 GLY A C 1
ATOM 737 O O . GLY A 1 96 ? -5.159 -5.470 7.902 1.00 81.38 96 GLY A O 1
ATOM 738 N N . LEU A 1 97 ? -5.444 -3.305 8.443 1.00 85.69 97 LEU A N 1
ATOM 739 C CA . LEU A 1 97 ? -5.598 -3.518 9.887 1.00 85.69 97 LEU A CA 1
ATOM 740 C C . LEU A 1 97 ? -6.814 -4.388 10.218 1.00 85.69 97 LEU A C 1
ATOM 742 O O . LEU A 1 97 ? -6.705 -5.307 11.029 1.00 85.69 97 LEU A O 1
ATOM 746 N N . LEU A 1 98 ? -7.959 -4.138 9.576 1.00 88.50 98 LEU A N 1
ATOM 747 C CA . LEU A 1 98 ? -9.159 -4.957 9.766 1.00 88.50 98 LEU A CA 1
ATOM 748 C C . LEU A 1 98 ? -8.935 -6.393 9.288 1.00 88.50 98 LEU A C 1
ATOM 750 O O . LEU A 1 98 ? -9.210 -7.332 10.033 1.00 88.50 98 LEU A O 1
ATOM 754 N N . ALA A 1 99 ? -8.375 -6.576 8.089 1.00 88.19 99 ALA A N 1
ATOM 755 C CA . ALA A 1 99 ? -8.071 -7.900 7.550 1.00 88.19 99 ALA A CA 1
ATOM 756 C C . ALA A 1 99 ? -7.134 -8.696 8.474 1.00 88.19 99 ALA A C 1
ATOM 758 O O . ALA A 1 99 ? -7.393 -9.870 8.759 1.00 88.19 99 ALA A O 1
ATOM 759 N N . GLN A 1 100 ? -6.091 -8.046 8.996 1.00 90.81 100 GLN A N 1
ATOM 760 C CA . GLN A 1 100 ? -5.194 -8.643 9.982 1.00 90.81 100 GLN A CA 1
ATOM 761 C C . GLN A 1 100 ? -5.944 -9.006 11.273 1.00 90.81 100 GLN A C 1
ATOM 763 O O . GLN A 1 100 ? -5.823 -10.130 11.762 1.00 90.81 100 GLN A O 1
ATOM 768 N N . GLY A 1 101 ? -6.750 -8.086 11.807 1.00 92.88 101 GLY A N 1
ATOM 769 C CA . GLY A 1 101 ? -7.538 -8.303 13.019 1.00 92.88 101 GLY A CA 1
ATOM 770 C C . GLY A 1 101 ? -8.526 -9.464 12.887 1.00 92.88 101 GLY A C 1
ATOM 771 O O . GLY A 1 101 ? -8.601 -10.307 13.779 1.00 92.88 101 GLY A O 1
ATOM 772 N N . TYR A 1 102 ? -9.225 -9.577 11.756 1.00 94.50 102 TYR A N 1
ATOM 773 C CA . TYR A 1 102 ? -10.123 -10.702 11.477 1.00 94.50 102 TYR A CA 1
ATOM 774 C C . TYR A 1 102 ? -9.379 -12.032 11.403 1.00 94.50 102 TYR A C 1
ATOM 776 O O . TYR A 1 102 ? -9.895 -13.052 11.869 1.00 94.50 102 TYR A O 1
ATOM 784 N N . HIS A 1 103 ? -8.173 -12.033 10.830 1.00 94.44 103 HIS A N 1
ATOM 785 C CA . HIS A 1 103 ? -7.341 -13.227 10.795 1.00 94.44 103 HIS A CA 1
ATOM 786 C C . HIS A 1 103 ? -6.906 -13.636 12.206 1.00 94.44 103 HIS A C 1
ATOM 788 O O . HIS A 1 103 ? -7.112 -14.786 12.588 1.00 94.44 103 HIS A O 1
ATOM 794 N N . HIS A 1 104 ? -6.403 -12.695 13.011 1.00 96.62 104 HIS A N 1
ATOM 795 C CA . HIS A 1 104 ? -6.042 -12.958 14.407 1.00 96.62 104 HIS A CA 1
ATOM 796 C C . HIS A 1 104 ? -7.236 -13.467 15.221 1.00 96.62 104 HIS A C 1
ATOM 798 O O . HIS A 1 104 ? -7.133 -14.495 15.888 1.00 96.62 104 HIS A O 1
ATOM 804 N N . PHE A 1 105 ? -8.395 -12.814 15.100 1.00 96.75 105 PHE A N 1
ATOM 805 C CA . PHE A 1 105 ? -9.626 -13.240 15.762 1.00 96.75 105 PHE A CA 1
ATOM 806 C C . PHE A 1 105 ? -9.982 -14.685 15.406 1.00 96.75 105 PHE A C 1
ATOM 808 O O . PHE A 1 105 ? -10.266 -15.487 16.295 1.00 96.75 105 PHE A O 1
ATOM 815 N N . ARG A 1 106 ? -9.925 -15.042 14.118 1.00 96.94 106 ARG A N 1
ATOM 816 C CA . ARG A 1 106 ? -10.202 -16.407 13.663 1.00 96.94 106 ARG A CA 1
ATOM 817 C C . ARG A 1 106 ? -9.207 -17.414 14.218 1.00 96.94 106 ARG A C 1
ATOM 819 O O . ARG A 1 106 ? -9.629 -18.479 14.650 1.00 96.94 106 ARG A O 1
ATOM 826 N N . VAL A 1 107 ? -7.913 -17.109 14.182 1.00 97.12 107 VAL A N 1
ATOM 827 C CA . VAL A 1 107 ? -6.874 -18.022 14.679 1.00 97.12 107 VAL A CA 1
ATOM 828 C C . VAL A 1 107 ? -7.051 -18.279 16.176 1.00 97.12 107 VAL A C 1
ATOM 830 O O . VAL A 1 107 ? -6.911 -19.416 16.615 1.00 97.12 107 VAL A O 1
ATOM 833 N N . TRP A 1 108 ? -7.414 -17.258 16.953 1.00 97.44 108 TRP A N 1
ATOM 834 C CA . TRP A 1 108 ? -7.579 -17.394 18.403 1.00 97.44 108 TRP A CA 1
ATOM 835 C C . TRP A 1 108 ? -8.902 -18.019 18.829 1.00 97.44 108 TRP A C 1
ATOM 837 O O . TRP A 1 108 ? -8.941 -18.749 19.813 1.00 97.44 108 TRP A O 1
ATOM 847 N N . THR A 1 109 ? -9.989 -17.727 18.119 1.00 97.12 109 THR A N 1
ATOM 848 C CA . THR A 1 109 ? -11.337 -18.131 18.551 1.00 97.12 109 THR A CA 1
ATOM 849 C C . THR A 1 109 ? -11.911 -19.284 17.744 1.00 97.12 109 THR A C 1
ATOM 851 O O . THR A 1 109 ? -12.949 -19.820 18.116 1.00 97.12 109 THR A O 1
ATOM 854 N N . THR A 1 110 ? -11.296 -19.638 16.610 1.00 96.31 110 THR A N 1
ATOM 855 C CA . THR A 1 110 ? -11.852 -20.490 15.537 1.00 96.31 110 THR A CA 1
ATOM 856 C C . THR A 1 110 ? -13.133 -19.951 14.881 1.00 96.31 110 THR A C 1
ATOM 858 O O . THR A 1 110 ? -13.617 -20.513 13.897 1.00 96.31 110 THR A O 1
ATOM 861 N N . MET A 1 111 ? -13.654 -18.812 15.350 1.00 95.12 111 MET A N 1
ATOM 862 C CA . MET A 1 111 ? -14.879 -18.190 14.855 1.00 95.12 111 MET A CA 1
ATOM 863 C C . MET A 1 111 ? -14.601 -17.177 13.736 1.00 95.12 111 MET A C 1
ATOM 865 O O . MET A 1 111 ? -13.505 -16.631 13.596 1.00 95.12 111 MET A O 1
ATOM 869 N N . LYS A 1 112 ? -15.619 -16.897 12.914 1.00 94.50 112 LYS A N 1
ATOM 870 C CA . LYS A 1 112 ? -15.577 -15.830 11.902 1.00 94.50 112 LYS A CA 1
ATOM 871 C C . LYS A 1 112 ? -16.168 -14.548 12.492 1.00 94.50 112 LYS A C 1
ATOM 873 O O . LYS A 1 112 ? -17.344 -14.537 12.833 1.00 94.50 112 LYS A O 1
ATOM 878 N N . ALA A 1 113 ? -15.380 -13.475 12.563 1.00 92.44 113 ALA A N 1
ATOM 879 C CA . ALA A 1 113 ? -15.904 -12.147 12.880 1.00 92.44 113 ALA A CA 1
ATOM 880 C C . ALA A 1 113 ? -16.857 -11.657 11.764 1.00 92.44 113 ALA A C 1
ATOM 882 O O . ALA A 1 113 ? -16.562 -11.912 10.590 1.00 92.44 113 ALA A O 1
ATOM 883 N N . PRO A 1 114 ? -17.966 -10.963 12.087 1.00 89.94 114 PRO A N 1
ATOM 884 C CA . PRO A 1 114 ? -18.799 -10.274 11.099 1.00 89.94 114 PRO A CA 1
ATOM 885 C C . PRO A 1 114 ? -17.997 -9.199 10.351 1.00 89.94 114 PRO A C 1
ATOM 887 O O . PRO A 1 114 ? -17.154 -8.536 10.953 1.00 89.94 114 PRO A O 1
ATOM 890 N N . GLN A 1 115 ? -18.240 -9.045 9.047 1.00 86.00 115 GLN A N 1
ATOM 891 C CA . GLN A 1 115 ? -17.458 -8.152 8.173 1.00 86.00 115 GLN A CA 1
ATOM 892 C C . GLN A 1 115 ? -18.314 -7.112 7.430 1.00 86.00 115 GLN A C 1
ATOM 894 O O . GLN A 1 115 ? -17.750 -6.186 6.862 1.00 86.00 115 GLN A O 1
ATOM 899 N N . ASP A 1 116 ? -19.645 -7.232 7.488 1.00 78.25 116 ASP A N 1
ATOM 900 C CA . ASP A 1 116 ? -20.601 -6.429 6.709 1.00 78.25 116 ASP A CA 1
ATOM 901 C C . ASP A 1 116 ? -21.490 -5.542 7.608 1.00 78.25 116 ASP A C 1
ATOM 903 O O . ASP A 1 116 ? -22.710 -5.535 7.451 1.00 78.25 116 ASP A O 1
ATOM 907 N N . ILE A 1 117 ? -20.908 -4.855 8.601 1.00 51.00 117 ILE A N 1
ATOM 908 C CA . ILE A 1 117 ? -21.656 -3.913 9.465 1.00 51.00 117 ILE A CA 1
ATOM 909 C C . ILE A 1 117 ? -21.620 -2.509 8.864 1.00 51.00 117 ILE A C 1
ATOM 911 O O . ILE A 1 117 ? -20.501 -2.059 8.529 1.00 51.00 117 ILE A O 1
#

Solvent-accessible surface area (backbone atoms only — not comparable to full-atom values): 7316 Å² total; per-residue (Å²): 137,85,84,78,78,77,85,84,55,84,91,52,93,81,74,92,71,99,53,55,73,66,48,97,84,51,46,52,56,64,47,76,42,81,59,58,48,88,45,50,31,83,54,93,49,97,86,35,50,51,54,54,71,49,49,66,60,30,84,86,21,32,40,37,39,33,59,37,54,52,56,82,74,28,71,67,56,49,49,47,59,71,76,32,87,74,50,49,47,78,43,53,13,57,61,52,51,51,55,50,49,47,50,53,48,24,74,76,66,76,46,82,70,89,83,88,127